Protein AF-A0A6G3XBZ3-F1 (afdb_monomer_lite)

Structure (mmCIF, N/CA/C/O backbone):
data_AF-A0A6G3XBZ3-F1
#
_entry.id   AF-A0A6G3XBZ3-F1
#
loop_
_atom_site.group_PDB
_atom_site.id
_atom_site.type_symbol
_atom_site.label_atom_id
_atom_site.label_alt_id
_atom_site.label_comp_id
_atom_site.label_asym_id
_atom_site.label_entity_id
_atom_site.label_seq_id
_atom_site.pdbx_PDB_ins_code
_atom_site.Cartn_x
_atom_site.Cartn_y
_atom_site.Cartn_z
_atom_site.occupancy
_atom_site.B_iso_or_equiv
_atom_site.auth_seq_id
_atom_site.auth_comp_id
_atom_site.auth_asym_id
_atom_site.auth_atom_id
_atom_site.pdbx_PDB_model_num
ATOM 1 N N . GLU A 1 1 ? 13.434 -27.998 18.675 1.00 56.47 1 GLU A N 1
ATOM 2 C CA . GLU A 1 1 ? 12.447 -26.935 18.906 1.00 56.47 1 GLU A CA 1
ATOM 3 C C . GLU A 1 1 ? 12.046 -26.397 17.547 1.00 56.47 1 GLU A C 1
ATOM 5 O O . GLU A 1 1 ? 12.879 -25.795 16.877 1.00 56.47 1 GLU A O 1
ATOM 10 N N . GLU A 1 2 ? 10.857 -26.762 17.072 1.00 54.94 2 GLU A N 1
ATOM 11 C CA . GLU A 1 2 ? 10.310 -26.231 15.821 1.00 54.94 2 GLU A CA 1
ATOM 12 C C . GLU A 1 2 ? 9.569 -24.941 16.156 1.00 54.94 2 GLU A C 1
ATOM 14 O O . GLU A 1 2 ? 8.723 -24.932 17.048 1.00 54.94 2 GLU A O 1
ATOM 19 N N . ILE A 1 3 ? 9.915 -23.845 15.480 1.00 57.28 3 ILE A N 1
ATOM 20 C CA . ILE A 1 3 ? 9.207 -22.581 15.665 1.00 57.28 3 ILE A CA 1
ATOM 21 C C . ILE A 1 3 ? 7.926 -22.657 14.825 1.00 57.28 3 ILE A C 1
ATOM 23 O O . ILE A 1 3 ? 8.023 -22.821 13.607 1.00 57.28 3 ILE A O 1
ATOM 27 N N . PRO A 1 4 ? 6.737 -22.594 15.447 1.00 57.53 4 PRO A N 1
ATOM 28 C CA . PRO A 1 4 ? 5.480 -22.897 14.767 1.00 57.53 4 PRO A CA 1
ATOM 29 C C . PRO A 1 4 ? 5.020 -21.781 13.823 1.00 57.53 4 PRO A C 1
ATOM 31 O O . PRO A 1 4 ? 4.208 -22.043 12.938 1.00 57.53 4 PRO A O 1
ATOM 34 N N . ASP A 1 5 ? 5.530 -20.560 14.001 1.00 61.09 5 ASP A N 1
ATOM 35 C CA . ASP A 1 5 ? 5.107 -19.382 13.252 1.00 61.09 5 ASP A CA 1
ATOM 36 C C . ASP A 1 5 ? 6.296 -18.641 12.626 1.00 61.09 5 ASP A C 1
ATOM 38 O O . ASP A 1 5 ? 7.369 -18.498 13.222 1.00 61.09 5 ASP A O 1
ATOM 42 N N . ALA A 1 6 ? 6.106 -18.162 11.395 1.00 61.97 6 ALA A N 1
ATOM 43 C CA . ALA A 1 6 ? 7.138 -17.436 10.667 1.00 61.97 6 ALA A CA 1
ATOM 44 C C . ALA A 1 6 ? 7.529 -16.123 11.369 1.00 61.97 6 ALA A C 1
ATOM 46 O O . ALA A 1 6 ? 8.691 -15.729 11.290 1.00 61.97 6 ALA A O 1
ATOM 47 N N . ALA A 1 7 ? 6.607 -15.464 12.079 1.00 62.34 7 ALA A N 1
ATOM 48 C CA . ALA A 1 7 ? 6.894 -14.242 12.826 1.00 62.34 7 ALA A CA 1
ATOM 49 C C . ALA A 1 7 ? 7.799 -14.514 14.039 1.00 62.34 7 ALA A C 1
ATOM 51 O O . ALA A 1 7 ? 8.792 -13.812 14.233 1.00 62.34 7 ALA A O 1
ATOM 52 N N . ASP A 1 8 ? 7.526 -15.582 14.793 1.00 61.97 8 ASP A N 1
ATOM 53 C CA . ASP A 1 8 ? 8.372 -16.009 15.916 1.00 61.97 8 ASP A CA 1
ATOM 54 C C . ASP A 1 8 ? 9.781 -16.407 15.451 1.00 61.97 8 ASP A C 1
ATOM 56 O O . ASP A 1 8 ? 10.775 -16.173 16.143 1.00 61.97 8 ASP A O 1
ATOM 60 N N . ALA A 1 9 ? 9.902 -16.960 14.239 1.00 63.47 9 ALA A N 1
ATOM 61 C CA . ALA A 1 9 ? 11.203 -17.301 13.676 1.00 63.47 9 ALA A CA 1
ATOM 62 C C . ALA A 1 9 ? 12.019 -16.043 13.345 1.00 63.47 9 ALA A C 1
ATOM 64 O O . ALA A 1 9 ? 13.223 -16.006 13.598 1.00 63.47 9 ALA A O 1
ATOM 65 N N . VAL A 1 10 ? 11.380 -14.988 12.832 1.00 64.69 10 VAL A N 1
ATOM 66 C CA . VAL A 1 10 ? 12.055 -13.719 12.513 1.00 64.69 10 VAL A CA 1
ATOM 67 C C . VAL A 1 10 ? 12.629 -13.062 13.771 1.00 64.69 10 VAL A C 1
ATOM 69 O O . VAL A 1 10 ? 13.747 -12.542 13.718 1.00 64.69 10 VAL A O 1
ATOM 72 N N . ALA A 1 11 ? 11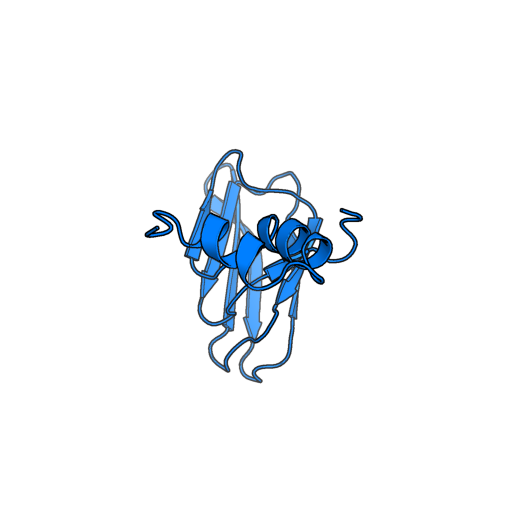.938 -13.157 14.912 1.00 65.69 11 ALA A N 1
ATOM 73 C CA . ALA A 1 11 ? 12.442 -12.655 16.191 1.00 65.69 11 ALA A CA 1
ATOM 74 C C . ALA A 1 11 ? 13.782 -13.306 16.592 1.00 65.69 11 ALA A C 1
ATOM 76 O O . ALA A 1 11 ? 14.714 -12.626 17.023 1.00 65.69 11 ALA A O 1
ATOM 77 N N . GLY A 1 12 ? 13.916 -14.619 16.372 1.00 66.12 12 GLY A N 1
ATOM 78 C CA . GLY A 1 12 ? 15.157 -15.357 16.627 1.00 66.12 12 GLY A CA 1
ATOM 79 C C . GLY A 1 12 ? 16.248 -15.159 15.566 1.00 66.12 12 GLY A C 1
ATOM 80 O O . GLY A 1 12 ? 17.434 -15.256 15.881 1.00 66.12 12 GLY A O 1
ATOM 81 N N . LEU A 1 13 ? 15.872 -14.876 14.314 1.00 73.00 13 LEU A N 1
ATOM 82 C CA . LEU A 1 13 ? 16.802 -14.761 13.181 1.00 73.00 13 LEU A CA 1
ATOM 83 C C . LEU A 1 13 ? 17.396 -13.357 13.015 1.00 73.00 13 LEU A C 1
ATOM 85 O O . LEU A 1 13 ? 18.521 -13.221 12.532 1.00 73.00 13 LEU A O 1
ATOM 89 N N . CYS A 1 14 ? 16.669 -12.311 13.411 1.00 71.31 14 CYS A N 1
ATOM 90 C CA . CYS A 1 14 ? 17.098 -10.918 13.274 1.00 71.31 14 CYS A CA 1
ATOM 91 C C . CYS A 1 14 ? 17.051 -10.153 14.613 1.00 71.31 14 CYS A C 1
ATOM 93 O O . CYS A 1 14 ? 16.407 -9.104 14.705 1.00 71.31 14 CYS A O 1
ATOM 95 N N . PRO A 1 15 ? 17.757 -10.616 15.662 1.00 75.00 15 PRO A N 1
ATOM 96 C CA . PRO A 1 15 ? 17.666 -10.027 17.002 1.00 75.00 15 PRO A CA 1
ATOM 97 C C . PRO A 1 15 ? 18.235 -8.601 17.085 1.00 75.00 15 PRO A C 1
ATOM 99 O O . PRO A 1 15 ? 17.849 -7.830 17.953 1.00 75.00 15 PRO A O 1
ATOM 102 N N . GLN A 1 16 ? 19.135 -8.221 16.173 1.00 79.06 16 GLN A N 1
ATOM 103 C CA . GLN A 1 16 ? 19.707 -6.868 16.103 1.00 79.06 16 GLN A CA 1
ATOM 104 C C . GLN A 1 16 ? 18.827 -5.871 15.331 1.00 79.06 16 GLN A C 1
ATOM 106 O O . GLN A 1 16 ? 19.126 -4.682 15.311 1.00 79.06 16 GLN A O 1
ATOM 111 N N . HIS A 1 17 ? 17.762 -6.348 14.685 1.00 76.19 17 HIS A N 1
ATOM 112 C CA . HIS A 1 17 ? 16.884 -5.545 13.833 1.00 76.19 17 HIS A CA 1
ATOM 113 C C . HIS A 1 17 ? 15.420 -5.619 14.281 1.00 76.19 17 HIS A C 1
ATOM 115 O O . HIS A 1 17 ? 14.532 -5.381 13.470 1.00 76.19 17 HIS A O 1
ATOM 121 N N . GLN A 1 18 ? 15.165 -5.943 15.555 1.00 73.56 18 GLN A N 1
ATOM 122 C CA . GLN A 1 18 ? 13.805 -6.074 16.093 1.00 73.56 18 GLN A CA 1
ATOM 123 C C . GLN A 1 18 ? 12.958 -4.826 15.827 1.00 73.56 18 GLN A C 1
ATOM 125 O O . GLN A 1 18 ? 11.872 -4.953 15.284 1.00 73.56 18 GLN A O 1
ATOM 130 N N . GLU A 1 19 ? 13.502 -3.626 16.052 1.00 71.69 19 GLU A N 1
ATOM 131 C CA . GLU A 1 19 ? 12.785 -2.368 15.784 1.00 71.69 19 GLU A CA 1
ATOM 132 C C . GLU A 1 19 ? 12.339 -2.230 14.315 1.00 71.69 19 GLU A C 1
ATOM 134 O O . GLU A 1 19 ? 11.241 -1.758 14.034 1.00 71.69 19 GLU A O 1
ATOM 139 N N . LEU A 1 20 ? 13.154 -2.697 13.361 1.00 70.19 20 LEU A N 1
ATOM 140 C CA . LEU A 1 20 ? 12.795 -2.693 11.936 1.00 70.19 20 LEU A CA 1
ATOM 141 C C . LEU A 1 20 ? 11.749 -3.763 11.601 1.00 70.19 20 LEU A C 1
ATOM 143 O O . LEU A 1 20 ? 10.933 -3.569 10.702 1.00 70.19 20 LEU A O 1
ATOM 147 N N . VAL A 1 21 ? 11.782 -4.901 12.297 1.00 74.62 21 VAL A N 1
ATOM 148 C CA . VAL A 1 21 ? 10.788 -5.973 12.146 1.00 74.62 21 VAL A CA 1
ATOM 149 C C . VAL A 1 21 ? 9.434 -5.520 12.692 1.00 74.62 21 VAL A C 1
ATOM 151 O O . VAL A 1 21 ? 8.418 -5.734 12.030 1.00 74.62 21 VAL A O 1
ATOM 154 N N . ASP A 1 22 ? 9.418 -4.850 13.844 1.00 74.81 22 ASP A N 1
ATOM 155 C CA . ASP A 1 22 ? 8.216 -4.255 14.424 1.00 74.81 22 ASP A CA 1
ATOM 156 C C . ASP A 1 22 ? 7.631 -3.178 13.504 1.00 74.81 22 ASP A C 1
ATOM 158 O O . ASP A 1 22 ? 6.438 -3.217 13.210 1.00 74.81 22 ASP A O 1
ATOM 162 N N . GLU A 1 23 ? 8.451 -2.276 12.951 1.00 68.94 23 GLU A N 1
ATOM 163 C CA . GLU A 1 23 ? 7.993 -1.283 11.965 1.00 68.94 23 GLU A CA 1
ATOM 164 C C . GLU A 1 23 ? 7.391 -1.960 10.720 1.00 68.94 23 GLU A C 1
ATOM 166 O O . GLU A 1 23 ? 6.294 -1.611 10.266 1.00 68.94 23 GLU A O 1
ATOM 171 N N . ALA A 1 24 ? 8.046 -3.009 10.215 1.00 73.50 24 ALA A N 1
ATOM 172 C CA . ALA A 1 24 ? 7.553 -3.791 9.088 1.00 73.50 24 ALA A CA 1
ATOM 173 C C . ALA A 1 24 ? 6.234 -4.528 9.392 1.00 73.50 24 ALA A C 1
ATOM 175 O O . ALA A 1 24 ? 5.460 -4.782 8.467 1.00 73.50 24 ALA A O 1
ATOM 176 N N . ALA A 1 25 ? 5.901 -4.808 10.658 1.00 78.06 25 ALA A N 1
ATOM 177 C CA . ALA A 1 25 ? 4.592 -5.349 11.044 1.00 78.06 25 ALA A CA 1
ATOM 178 C C . ALA A 1 25 ? 3.437 -4.348 10.805 1.00 78.06 25 ALA A C 1
ATOM 180 O O . ALA A 1 25 ? 2.253 -4.720 10.743 1.00 78.06 25 ALA A O 1
ATOM 181 N N . TYR A 1 26 ? 3.761 -3.063 10.631 1.00 82.75 26 TYR A N 1
ATOM 182 C CA . TYR A 1 26 ? 2.819 -2.023 10.215 1.00 82.75 26 TYR A CA 1
ATOM 183 C C . TYR A 1 26 ? 2.722 -1.842 8.701 1.00 82.75 26 TYR A C 1
ATOM 185 O O . TYR A 1 26 ? 1.847 -1.106 8.236 1.00 82.75 26 TYR A O 1
ATOM 193 N N . ALA A 1 27 ? 3.547 -2.548 7.928 1.00 88.31 27 ALA A N 1
ATOM 194 C CA . ALA A 1 27 ? 3.502 -2.510 6.478 1.00 88.31 27 ALA A CA 1
ATOM 195 C C . ALA A 1 27 ? 2.265 -3.218 5.905 1.00 88.31 27 ALA A C 1
ATOM 197 O O . ALA A 1 27 ? 1.635 -4.072 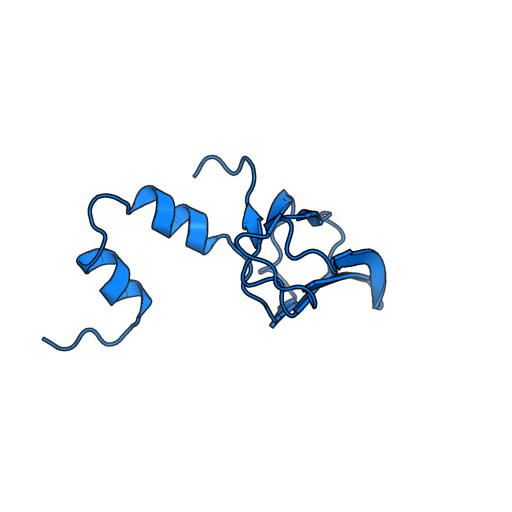6.536 1.00 88.31 27 ALA A O 1
ATOM 198 N N . TYR A 1 28 ? 1.952 -2.898 4.650 1.00 92.50 28 TYR A N 1
ATOM 199 C CA . TYR A 1 28 ? 0.996 -3.669 3.855 1.00 92.50 28 TYR A CA 1
ATOM 200 C C . TYR A 1 28 ? 1.721 -4.483 2.794 1.00 92.50 28 TYR A C 1
ATOM 202 O O . TYR A 1 28 ? 2.259 -3.878 1.865 1.00 92.50 28 TYR A O 1
ATOM 210 N N . PRO A 1 29 ? 1.703 -5.823 2.848 1.00 92.25 29 PRO A N 1
ATOM 211 C CA . PRO A 1 29 ? 2.107 -6.624 1.698 1.00 92.25 29 PRO A CA 1
ATOM 212 C C . PRO A 1 29 ? 1.142 -6.403 0.522 1.00 92.25 29 PRO A C 1
ATOM 214 O O . PRO A 1 29 ? 0.042 -5.866 0.689 1.00 92.25 29 PRO A O 1
ATOM 217 N N . ASP A 1 30 ? 1.520 -6.836 -0.679 1.00 92.62 30 ASP A N 1
ATOM 218 C CA . ASP A 1 30 ? 0.558 -6.943 -1.780 1.00 92.62 30 ASP A CA 1
ATOM 219 C C . ASP A 1 30 ? -0.662 -7.797 -1.382 1.00 92.62 30 ASP A C 1
ATOM 221 O O . ASP A 1 30 ? -0.560 -8.754 -0.615 1.00 92.62 30 ASP A O 1
ATOM 225 N N . GLY A 1 31 ? -1.834 -7.439 -1.904 1.00 93.88 31 GLY A N 1
ATOM 226 C CA . GLY A 1 31 ? -3.107 -8.067 -1.561 1.00 93.88 31 GLY A CA 1
ATOM 227 C C . GLY A 1 31 ? -4.230 -7.057 -1.351 1.00 93.88 31 GLY A C 1
ATOM 228 O O . GLY A 1 31 ? -4.134 -5.893 -1.745 1.00 93.88 31 GLY A O 1
ATOM 229 N N . VAL A 1 32 ? -5.324 -7.523 -0.745 1.00 94.81 32 VAL A N 1
ATOM 230 C CA . VAL A 1 32 ? -6.512 -6.716 -0.437 1.00 94.81 32 VAL A CA 1
ATOM 231 C C . VAL A 1 32 ? -6.636 -6.560 1.077 1.00 94.81 32 VAL A C 1
ATOM 233 O O . VAL A 1 32 ? -6.871 -7.528 1.793 1.00 94.81 32 VAL A O 1
ATOM 236 N N . HIS A 1 33 ? -6.538 -5.321 1.550 1.00 93.94 33 HIS A N 1
ATOM 237 C CA . HIS A 1 33 ? -6.614 -4.935 2.958 1.00 93.94 33 HIS A CA 1
ATOM 238 C C . HIS A 1 33 ? -7.901 -4.165 3.215 1.00 93.94 33 HIS A C 1
ATOM 240 O O . HIS A 1 33 ? -8.214 -3.207 2.505 1.00 93.94 33 HIS A O 1
ATOM 246 N N . THR A 1 34 ? -8.668 -4.570 4.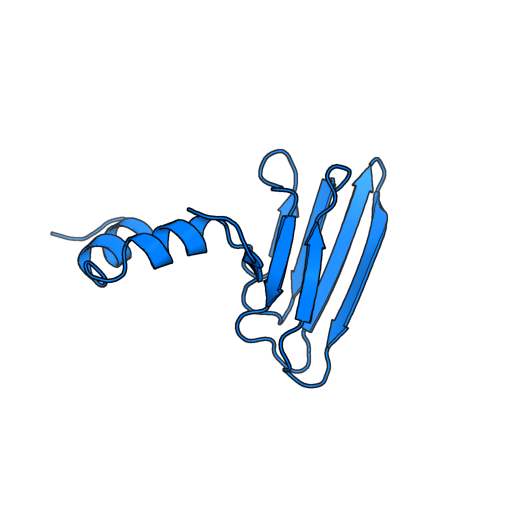225 1.00 92.69 34 THR A N 1
ATOM 247 C CA . THR A 1 34 ? -9.968 -3.963 4.543 1.00 92.69 34 THR A CA 1
ATOM 248 C C . THR A 1 34 ? -10.188 -3.836 6.046 1.00 92.69 34 THR A C 1
ATOM 250 O O . THR A 1 34 ? -9.495 -4.443 6.861 1.00 92.69 34 THR A O 1
ATOM 253 N N . GLY A 1 35 ? -11.198 -3.052 6.423 1.00 81.19 35 GLY A N 1
ATOM 254 C CA . GLY A 1 35 ? -11.697 -3.014 7.796 1.00 81.19 35 GLY A CA 1
ATOM 255 C C . GLY A 1 35 ? -10.810 -2.223 8.758 1.00 81.19 35 GLY A C 1
ATOM 256 O O . GLY A 1 35 ? -10.140 -1.269 8.367 1.00 81.19 35 GLY A O 1
ATOM 257 N N . LYS A 1 36 ? -10.849 -2.594 10.046 1.00 71.00 36 LYS A N 1
ATOM 258 C CA . LYS A 1 36 ? -10.154 -1.870 11.130 1.00 71.00 36 LYS A CA 1
ATOM 259 C C . LYS A 1 36 ? -8.624 -1.982 11.076 1.00 71.00 36 LYS A C 1
ATOM 261 O O . LYS A 1 36 ? -7.959 -1.247 11.792 1.00 71.00 36 LYS A O 1
ATOM 266 N N . GLY A 1 37 ? -8.086 -2.874 10.242 1.00 75.69 37 GLY A N 1
ATOM 267 C CA . GLY A 1 37 ? -6.645 -3.017 10.020 1.00 75.69 37 GLY A CA 1
ATOM 268 C C . GLY A 1 37 ? -6.043 -1.946 9.106 1.00 75.69 37 GLY A C 1
ATOM 269 O O . GLY A 1 37 ? -4.822 -1.868 9.002 1.00 75.69 37 GLY A O 1
ATOM 270 N N . LEU A 1 38 ? -6.873 -1.114 8.458 1.00 88.81 38 LEU A N 1
ATOM 271 C CA . LEU A 1 38 ? -6.398 0.041 7.700 1.00 88.81 38 LEU A CA 1
ATOM 272 C C . LEU A 1 38 ? -5.966 1.161 8.645 1.00 88.81 38 LEU A C 1
ATOM 274 O O . LEU A 1 38 ? -6.773 1.788 9.328 1.00 88.81 38 LEU A O 1
ATOM 278 N N . ARG A 1 39 ? -4.667 1.405 8.625 1.00 91.56 39 ARG A N 1
ATOM 279 C CA . ARG A 1 39 ? -3.899 2.415 9.341 1.00 91.56 39 ARG A CA 1
ATOM 280 C C . ARG A 1 39 ? -3.654 3.601 8.400 1.00 91.56 39 ARG A C 1
ATOM 282 O O . ARG A 1 39 ? -2.896 3.464 7.434 1.00 91.56 39 ARG A O 1
ATOM 289 N N . PRO A 1 40 ? -4.310 4.747 8.629 1.00 92.06 40 PRO A N 1
ATOM 290 C CA . PRO A 1 40 ? -4.052 5.959 7.864 1.00 92.06 40 PRO A CA 1
ATOM 291 C C . PRO A 1 40 ? -2.604 6.419 8.042 1.00 92.06 40 PRO A C 1
ATOM 293 O O . PRO A 1 40 ? -2.056 6.291 9.132 1.00 92.06 40 PRO A O 1
ATOM 296 N N . GLY A 1 41 ? -1.989 6.957 6.992 1.00 93.06 41 GLY A N 1
ATOM 297 C CA . GLY A 1 41 ? -0.582 7.366 7.038 1.00 93.06 41 GLY A CA 1
ATOM 298 C C . GLY A 1 41 ? 0.080 7.429 5.668 1.00 93.06 41 GLY A C 1
ATOM 299 O O . GLY A 1 41 ? -0.551 7.129 4.649 1.00 93.06 41 GLY A O 1
ATOM 300 N N . ALA A 1 42 ? 1.347 7.843 5.648 1.00 93.12 42 ALA A N 1
ATOM 301 C CA . ALA A 1 42 ? 2.192 7.820 4.461 1.00 93.12 42 ALA A CA 1
ATOM 302 C C . ALA A 1 42 ? 2.908 6.472 4.354 1.00 93.12 42 ALA A C 1
ATOM 304 O O . ALA A 1 42 ? 3.353 5.928 5.360 1.00 93.12 42 ALA A O 1
ATOM 305 N N . TYR A 1 43 ? 3.020 5.946 3.137 1.00 93.44 43 TYR A N 1
ATOM 306 C CA . TYR A 1 43 ? 3.685 4.676 2.875 1.00 93.44 43 TYR A CA 1
ATOM 307 C C . TYR A 1 43 ? 4.530 4.748 1.611 1.00 93.44 43 TYR A C 1
ATOM 309 O O . TYR A 1 43 ? 4.157 5.418 0.644 1.00 93.44 43 TYR A O 1
ATOM 317 N N . ARG A 1 44 ? 5.620 3.983 1.583 1.00 93.50 44 ARG A N 1
ATOM 318 C CA . ARG A 1 44 ? 6.506 3.811 0.432 1.00 93.50 44 ARG A CA 1
ATOM 319 C C . ARG A 1 44 ? 6.583 2.349 0.021 1.00 93.50 44 ARG A C 1
ATOM 321 O O . ARG A 1 44 ? 6.795 1.474 0.854 1.00 93.50 44 ARG A O 1
ATOM 328 N N . SER A 1 45 ? 6.480 2.080 -1.275 1.00 92.12 45 SER A N 1
ATOM 329 C CA . SER A 1 45 ? 6.667 0.727 -1.794 1.00 92.12 45 SER A CA 1
ATOM 330 C C . SER A 1 45 ? 8.136 0.290 -1.670 1.00 92.12 45 SER A C 1
ATOM 332 O O . SER A 1 45 ? 9.031 0.994 -2.158 1.00 92.12 45 SER A O 1
ATOM 334 N N . ALA A 1 46 ? 8.380 -0.875 -1.077 1.00 87.06 46 ALA A N 1
ATOM 335 C CA . ALA A 1 46 ? 9.717 -1.376 -0.766 1.00 87.06 46 ALA A CA 1
ATOM 336 C C . ALA A 1 46 ? 10.509 -1.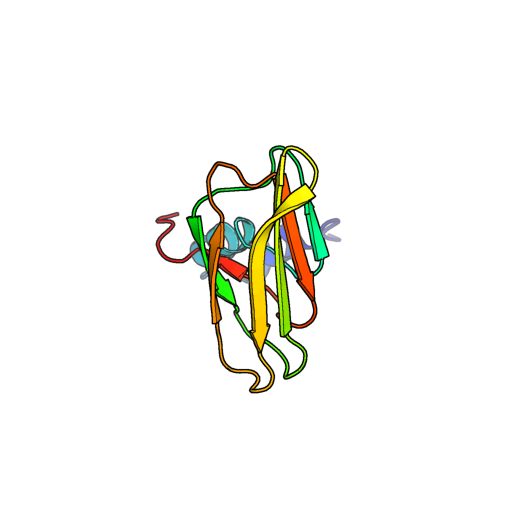800 -2.011 1.00 87.06 46 ALA A C 1
ATOM 338 O O . ALA A 1 46 ? 11.662 -1.409 -2.177 1.00 87.06 46 ALA A O 1
ATOM 339 N N . SER A 1 47 ? 9.909 -2.606 -2.887 1.00 84.25 47 SER A N 1
ATOM 340 C CA . SER A 1 47 ? 10.581 -3.169 -4.067 1.00 84.25 47 SER A CA 1
ATOM 341 C C . SER A 1 47 ? 9.561 -3.480 -5.166 1.00 84.25 47 SER A C 1
ATOM 343 O O . SER A 1 47 ? 9.263 -4.646 -5.426 1.00 84.25 47 SER A O 1
ATOM 345 N N . PRO A 1 48 ? 8.948 -2.447 -5.771 1.00 84.38 48 PRO A N 1
ATOM 346 C CA . PRO A 1 48 ? 7.920 -2.659 -6.772 1.00 84.38 48 PRO A CA 1
ATOM 347 C C . PRO A 1 48 ? 8.501 -3.254 -8.055 1.00 84.38 48 PRO A C 1
ATOM 349 O O . PRO A 1 48 ? 9.598 -2.921 -8.494 1.00 84.38 48 PRO A O 1
ATOM 352 N N . THR A 1 49 ? 7.714 -4.108 -8.693 1.00 87.88 49 THR A N 1
ATOM 353 C CA . THR A 1 49 ? 7.962 -4.577 -10.058 1.00 87.88 49 THR A CA 1
ATOM 354 C C . THR A 1 49 ? 7.489 -3.534 -11.078 1.00 87.88 49 THR A C 1
ATOM 356 O O . THR A 1 49 ? 6.811 -2.564 -10.733 1.00 87.88 49 THR A O 1
ATOM 359 N N . ALA A 1 50 ? 7.767 -3.769 -12.362 1.00 89.31 50 ALA A N 1
ATOM 360 C CA . ALA A 1 50 ? 7.185 -3.009 -13.473 1.00 89.31 50 ALA A CA 1
ATOM 361 C C . ALA A 1 50 ? 5.658 -3.211 -13.642 1.00 89.31 50 ALA A C 1
ATOM 363 O O . ALA A 1 50 ? 5.057 -2.676 -14.566 1.00 89.31 50 ALA A O 1
ATOM 364 N N . ALA A 1 51 ? 5.017 -4.005 -12.782 1.00 89.62 51 ALA A N 1
ATOM 365 C CA . ALA A 1 51 ? 3.571 -4.210 -12.768 1.00 89.62 51 ALA A CA 1
ATOM 366 C C . ALA A 1 51 ? 2.928 -3.719 -11.459 1.00 89.62 51 ALA A C 1
ATOM 368 O O . ALA A 1 51 ? 1.827 -4.148 -11.116 1.00 89.62 51 ALA A O 1
ATOM 369 N N . CYS A 1 52 ? 3.603 -2.837 -10.709 1.00 93.69 52 CYS A N 1
ATOM 370 C CA . CYS A 1 52 ? 3.064 -2.306 -9.462 1.00 93.69 52 CYS A CA 1
ATOM 371 C C . CYS A 1 52 ? 1.812 -1.469 -9.734 1.00 93.69 52 CYS A C 1
ATOM 373 O O . CYS A 1 52 ? 1.842 -0.496 -10.486 1.00 93.69 52 CYS A O 1
ATOM 375 N N . SER A 1 53 ? 0.705 -1.826 -9.095 1.00 95.06 53 SER A N 1
ATOM 376 C CA . SER A 1 53 ? -0.541 -1.070 -9.127 1.00 95.06 53 SER A CA 1
ATOM 377 C C . SER A 1 53 ? -1.193 -1.055 -7.756 1.00 95.06 53 SER A C 1
ATOM 379 O O . SER A 1 53 ? -1.080 -2.008 -6.983 1.00 95.06 53 SER A O 1
ATOM 381 N N . TRP A 1 54 ? -1.871 0.046 -7.448 1.00 96.50 54 TRP A N 1
ATOM 382 C CA . TRP A 1 54 ? -2.588 0.200 -6.195 1.00 96.50 54 TRP A CA 1
ATOM 383 C C . TRP A 1 54 ? -3.902 0.949 -6.374 1.00 96.50 54 TRP A C 1
ATOM 385 O O . TRP A 1 54 ? -4.072 1.788 -7.264 1.00 96.50 54 TRP A O 1
ATOM 395 N N . ARG A 1 55 ? -4.840 0.668 -5.472 1.00 97.25 55 ARG A N 1
ATOM 396 C CA . ARG A 1 55 ? -6.118 1.366 -5.368 1.00 97.25 55 ARG A CA 1
ATOM 397 C C . ARG A 1 55 ? -6.539 1.482 -3.912 1.00 97.25 55 ARG A C 1
ATOM 399 O O . ARG A 1 55 ? -6.500 0.516 -3.157 1.00 97.25 55 ARG A O 1
ATOM 406 N N . ILE A 1 56 ? -6.996 2.666 -3.540 1.00 97.00 56 ILE A N 1
ATOM 407 C CA . ILE A 1 56 ? -7.561 2.993 -2.239 1.00 97.00 56 ILE A CA 1
ATOM 408 C C . ILE A 1 56 ? -9.001 3.436 -2.464 1.00 97.00 56 ILE A C 1
ATOM 410 O O . ILE A 1 56 ? -9.267 4.375 -3.218 1.00 97.00 56 ILE A O 1
ATOM 414 N N . THR A 1 57 ? -9.937 2.782 -1.788 1.00 96.81 57 THR A N 1
ATOM 415 C CA . THR A 1 57 ? -11.357 3.140 -1.841 1.00 96.81 57 THR A CA 1
ATOM 416 C C . THR A 1 57 ? -11.905 3.443 -0.454 1.00 96.81 57 THR A C 1
ATOM 418 O O . THR A 1 57 ? -11.410 2.945 0.558 1.00 96.81 57 THR A O 1
ATOM 421 N N . GLY A 1 58 ? -12.910 4.311 -0.409 1.00 93.56 58 GLY A N 1
ATOM 422 C CA . GLY A 1 58 ? -13.652 4.709 0.777 1.00 93.56 58 GLY A CA 1
ATOM 423 C C . GLY A 1 58 ? -15.010 4.019 0.869 1.00 93.56 58 GLY A C 1
ATOM 424 O O . GLY A 1 58 ? -15.268 2.992 0.241 1.00 93.56 58 GLY A O 1
ATOM 425 N N . ALA A 1 59 ? -15.907 4.595 1.670 1.00 92.06 59 ALA A N 1
ATOM 426 C CA . ALA A 1 59 ? -17.261 4.070 1.836 1.00 92.06 59 ALA A CA 1
ATOM 427 C C . ALA A 1 59 ? -17.998 3.943 0.488 1.00 92.06 59 ALA A C 1
ATOM 429 O O . ALA A 1 59 ? -17.899 4.819 -0.372 1.00 92.06 59 ALA A O 1
ATOM 430 N N . GLY A 1 60 ? -18.723 2.835 0.311 1.00 88.00 60 GLY A N 1
ATOM 431 C CA . GLY A 1 60 ? -19.459 2.545 -0.924 1.00 88.00 60 GLY A CA 1
ATOM 432 C C . GLY A 1 60 ? -18.577 2.259 -2.145 1.00 88.00 60 GLY A C 1
ATOM 433 O O . GLY A 1 60 ? -19.065 2.356 -3.264 1.00 88.00 60 GLY A O 1
ATOM 434 N N . GLY A 1 61 ? -17.286 1.953 -1.957 1.00 88.75 61 GLY A N 1
ATOM 435 C CA . GLY A 1 61 ? -16.362 1.651 -3.057 1.00 88.75 61 GLY A CA 1
ATOM 436 C C . GLY A 1 61 ? -15.883 2.882 -3.830 1.00 88.75 61 GLY A C 1
ATOM 437 O O . GLY A 1 61 ? -15.273 2.741 -4.887 1.00 88.75 61 GLY A O 1
ATOM 438 N N . ARG A 1 62 ? -16.131 4.094 -3.315 1.00 92.75 62 ARG A N 1
ATOM 439 C CA . ARG A 1 62 ? -15.654 5.335 -3.934 1.00 92.75 62 ARG A CA 1
ATOM 440 C C . ARG A 1 62 ? -14.131 5.343 -3.990 1.00 92.75 62 ARG A C 1
ATOM 442 O O . ARG A 1 62 ? -13.492 5.242 -2.948 1.00 92.75 62 ARG A O 1
ATOM 449 N N . GLU A 1 63 ? -13.553 5.519 -5.171 1.00 95.12 63 GLU A N 1
ATOM 450 C CA . GLU A 1 63 ? -12.104 5.670 -5.299 1.00 95.12 63 GLU A CA 1
ATOM 451 C C . GLU A 1 63 ? -11.635 6.959 -4.606 1.00 95.12 63 GLU A C 1
ATOM 453 O O . GLU A 1 63 ? -12.201 8.034 -4.811 1.00 95.12 63 GLU A O 1
ATOM 458 N N . LEU A 1 64 ? -10.627 6.825 -3.744 1.00 94.38 64 LEU A N 1
ATOM 459 C CA . LEU A 1 64 ? -9.974 7.937 -3.051 1.00 94.38 64 LEU A CA 1
ATOM 460 C C . LEU A 1 64 ? -8.608 8.240 -3.668 1.00 94.38 64 LEU A C 1
ATOM 462 O O . LEU A 1 64 ? -8.207 9.397 -3.737 1.00 94.38 64 LEU A O 1
ATOM 466 N N . SER A 1 65 ? -7.889 7.201 -4.096 1.00 94.69 65 SER A N 1
ATOM 467 C CA . SER A 1 65 ? -6.599 7.307 -4.776 1.00 94.69 65 SER A CA 1
ATOM 468 C C . SER A 1 65 ? -6.298 6.002 -5.509 1.00 94.69 65 SER A C 1
ATOM 470 O O . SER A 1 65 ? -6.647 4.926 -5.029 1.00 94.69 65 SER A O 1
ATOM 472 N N . SER A 1 66 ? -5.645 6.072 -6.660 1.00 95.31 66 SER A N 1
ATOM 473 C CA . SER A 1 66 ? -5.180 4.907 -7.410 1.00 95.31 66 SER A CA 1
ATOM 474 C C . SER A 1 66 ? -3.935 5.270 -8.216 1.00 95.31 66 SER A C 1
ATOM 476 O O . SER A 1 66 ? -3.616 6.449 -8.392 1.00 95.31 66 SER A O 1
ATOM 478 N N . GLY A 1 67 ? -3.199 4.264 -8.675 1.00 93.56 67 GLY A N 1
ATOM 479 C CA . GLY A 1 67 ? -2.055 4.478 -9.547 1.00 93.56 67 GLY A CA 1
ATOM 480 C C . GLY A 1 67 ? -1.352 3.190 -9.940 1.00 93.56 67 GLY A C 1
ATOM 481 O O . GLY A 1 67 ? -1.665 2.102 -9.455 1.00 93.56 67 GLY A O 1
ATOM 482 N N . SER A 1 68 ? -0.388 3.335 -10.840 1.00 92.31 68 SER A N 1
ATOM 483 C CA . SER A 1 68 ? 0.497 2.261 -11.269 1.00 92.31 68 SER A CA 1
ATOM 484 C C . SER A 1 68 ? 1.914 2.776 -11.518 1.00 92.31 68 SER A C 1
ATOM 486 O O . SER A 1 68 ? 2.151 3.980 -11.680 1.00 92.31 68 SER A O 1
ATOM 488 N N . SER A 1 69 ? 2.869 1.854 -11.502 1.00 87.25 69 SER A N 1
ATOM 489 C CA . SER A 1 69 ? 4.280 2.083 -11.778 1.00 87.25 69 SER A CA 1
ATOM 490 C C . SER A 1 69 ? 4.807 0.974 -12.679 1.00 87.25 69 SER A C 1
ATOM 492 O O . SER A 1 69 ? 4.781 -0.198 -12.315 1.00 87.25 69 SER A O 1
ATOM 494 N N . ASP A 1 70 ? 5.309 1.377 -13.837 1.00 87.56 70 ASP A N 1
ATOM 495 C CA . ASP A 1 70 ? 5.883 0.525 -14.880 1.00 87.56 70 ASP A CA 1
ATOM 496 C C . ASP A 1 70 ? 7.419 0.483 -14.853 1.00 87.56 70 ASP A C 1
ATOM 498 O O . ASP A 1 70 ? 8.053 -0.272 -15.583 1.00 87.56 70 ASP A O 1
ATOM 502 N N . THR A 1 71 ? 8.036 1.256 -13.961 1.00 82.06 71 THR A N 1
ATOM 503 C CA . THR A 1 71 ? 9.492 1.446 -13.918 1.00 82.06 71 THR A CA 1
ATOM 504 C C . THR A 1 71 ? 10.192 0.631 -12.833 1.00 82.06 71 THR A C 1
ATOM 506 O O . THR A 1 71 ? 11.417 0.652 -12.754 1.00 82.06 71 THR A O 1
ATOM 509 N N . GLY A 1 72 ? 9.440 -0.041 -11.952 1.00 81.19 72 GLY A N 1
ATOM 510 C CA . GLY A 1 72 ? 9.992 -0.681 -10.751 1.00 81.19 72 GLY A CA 1
ATOM 511 C C . GLY A 1 72 ? 10.581 0.307 -9.731 1.00 81.19 72 GLY A C 1
ATOM 512 O O . GLY A 1 72 ? 11.254 -0.089 -8.784 1.00 81.19 72 GLY A O 1
ATOM 513 N N . VAL A 1 73 ? 10.331 1.609 -9.904 1.00 87.19 73 VAL A N 1
ATOM 514 C CA . VAL A 1 73 ? 10.768 2.650 -8.967 1.00 87.19 73 VAL A CA 1
ATOM 515 C C . VAL A 1 73 ? 9.777 2.764 -7.812 1.00 87.19 73 VAL A C 1
ATOM 517 O O . VAL A 1 73 ? 8.560 2.749 -8.026 1.00 87.19 73 VAL A O 1
ATOM 520 N N . SER A 1 74 ? 10.303 2.927 -6.592 1.00 87.75 74 SER A N 1
ATOM 521 C CA . SER A 1 74 ? 9.509 3.126 -5.379 1.00 87.75 74 SER A CA 1
ATOM 522 C C . SER A 1 74 ? 8.513 4.281 -5.513 1.00 87.75 74 SER A C 1
ATOM 524 O O . SER A 1 74 ? 8.858 5.384 -5.938 1.00 87.75 74 SER A O 1
ATOM 526 N N . ARG A 1 75 ? 7.271 4.044 -5.089 1.00 91.81 75 ARG A N 1
ATOM 527 C CA . ARG A 1 75 ? 6.184 5.024 -5.054 1.00 91.81 75 ARG A CA 1
ATOM 528 C C . ARG A 1 75 ? 5.801 5.337 -3.622 1.00 91.81 75 ARG A C 1
ATOM 530 O O . ARG A 1 75 ? 5.976 4.510 -2.732 1.00 91.81 75 ARG A O 1
ATOM 537 N N . LYS A 1 76 ? 5.269 6.539 -3.429 1.00 93.75 76 LYS A N 1
ATOM 538 C CA . LYS A 1 76 ? 4.718 7.004 -2.160 1.00 93.75 76 LYS A CA 1
ATOM 539 C C . LYS A 1 76 ? 3.215 7.164 -2.295 1.00 93.75 76 LYS A C 1
ATOM 541 O O . LYS A 1 76 ? 2.744 7.673 -3.314 1.00 93.75 76 LYS A O 1
ATOM 546 N N . ILE A 1 77 ? 2.483 6.739 -1.278 1.00 94.31 77 ILE A N 1
ATOM 547 C CA . ILE A 1 77 ? 1.032 6.891 -1.184 1.00 94.31 77 ILE A CA 1
ATOM 548 C C . ILE A 1 77 ? 0.657 7.404 0.198 1.00 94.31 77 ILE A C 1
ATOM 550 O O . ILE A 1 77 ? 1.417 7.290 1.158 1.00 94.31 77 ILE A O 1
ATOM 554 N N . THR A 1 78 ? -0.558 7.923 0.302 1.00 95.31 78 THR A N 1
ATOM 555 C CA . THR A 1 78 ? -1.173 8.247 1.583 1.00 95.31 78 THR A CA 1
ATOM 556 C C . THR A 1 78 ? -2.480 7.488 1.683 1.00 95.31 78 THR A C 1
ATOM 558 O O . THR A 1 78 ? -3.342 7.628 0.816 1.00 95.31 78 THR A O 1
ATOM 561 N N . ILE A 1 79 ? -2.638 6.691 2.737 1.00 94.06 79 ILE A N 1
ATOM 562 C CA . ILE A 1 79 ? -3.916 6.070 3.078 1.00 94.06 79 ILE A CA 1
ATOM 563 C C . ILE A 1 79 ? -4.696 7.091 3.921 1.00 94.06 79 ILE A C 1
ATOM 565 O O . ILE A 1 79 ? -4.288 7.377 5.048 1.00 94.06 79 ILE A O 1
ATOM 569 N N . PRO A 1 80 ? -5.787 7.687 3.404 1.00 93.12 80 PRO A N 1
ATOM 570 C CA . PRO A 1 80 ? -6.595 8.636 4.160 1.00 93.12 80 PRO A CA 1
ATOM 571 C C . PRO A 1 80 ? -7.414 7.930 5.247 1.00 93.12 80 PRO A C 1
ATOM 573 O O . PRO A 1 80 ? -7.755 6.755 5.132 1.00 93.12 80 PRO A O 1
ATOM 576 N N . THR A 1 81 ? -7.833 8.677 6.269 1.00 92.19 81 THR A N 1
ATOM 577 C CA . THR A 1 81 ? -8.700 8.182 7.360 1.00 92.19 81 THR A CA 1
ATOM 578 C C . THR A 1 81 ? -10.059 7.665 6.884 1.00 92.19 81 THR A C 1
ATOM 580 O O . THR A 1 81 ? -10.694 6.852 7.552 1.00 92.19 81 THR A O 1
ATOM 583 N N . SER A 1 82 ? -10.511 8.115 5.714 1.00 92.44 82 SER A N 1
ATOM 584 C CA . SER A 1 82 ? -11.744 7.668 5.069 1.00 92.44 82 SER A CA 1
ATOM 585 C C . SER A 1 82 ? -11.596 6.361 4.280 1.00 92.44 82 SER A C 1
ATOM 587 O O . SER A 1 82 ? -12.603 5.857 3.769 1.00 92.44 82 SER A O 1
ATOM 589 N N . ALA A 1 83 ? -10.382 5.805 4.173 1.00 94.69 83 ALA A N 1
ATOM 590 C CA . ALA A 1 83 ? -10.126 4.559 3.464 1.00 94.69 83 ALA A CA 1
ATOM 591 C C . ALA A 1 83 ? -10.842 3.373 4.125 1.00 94.69 83 ALA A C 1
ATOM 593 O O . ALA A 1 83 ? -10.909 3.234 5.346 1.00 94.69 83 ALA A O 1
ATOM 594 N N . ARG A 1 84 ? -11.395 2.505 3.281 1.00 94.81 84 ARG A N 1
ATOM 595 C CA . ARG A 1 84 ? -12.103 1.270 3.645 1.00 94.81 84 ARG A CA 1
ATOM 596 C C . ARG A 1 84 ? -11.494 0.040 2.993 1.00 94.81 84 ARG A C 1
ATOM 598 O O . ARG A 1 84 ? -11.606 -1.053 3.551 1.00 94.81 84 ARG A O 1
ATOM 605 N N . THR A 1 85 ? -10.831 0.223 1.856 1.00 95.69 85 THR A N 1
ATOM 606 C CA . THR A 1 85 ? -10.084 -0.832 1.178 1.00 95.69 85 THR A CA 1
ATOM 607 C C . THR A 1 85 ? -8.804 -0.263 0.593 1.00 95.69 85 THR A C 1
ATOM 609 O O . THR A 1 85 ? -8.829 0.790 -0.044 1.00 95.69 85 THR A O 1
ATOM 612 N N . PHE A 1 86 ? -7.709 -0.988 0.775 1.00 96.50 86 PHE A N 1
ATOM 613 C CA . PHE A 1 86 ? -6.458 -0.787 0.067 1.00 96.50 86 PHE A CA 1
ATOM 614 C C . PHE A 1 86 ? -6.118 -2.066 -0.688 1.00 96.50 86 PHE A C 1
ATOM 616 O O . PHE A 1 86 ? -6.105 -3.149 -0.113 1.00 96.50 86 PHE A O 1
ATOM 623 N N . THR A 1 87 ? -5.873 -1.953 -1.982 1.00 96.31 87 THR A N 1
ATOM 624 C CA . THR A 1 87 ? -5.470 -3.067 -2.831 1.00 96.31 87 THR A CA 1
ATOM 625 C C . THR A 1 87 ? -4.139 -2.732 -3.464 1.00 96.31 87 THR A C 1
ATOM 627 O O . THR A 1 87 ? -3.976 -1.632 -3.991 1.00 96.31 87 THR A O 1
ATOM 630 N N . SER A 1 88 ? -3.213 -3.680 -3.422 1.00 95.69 88 SER A N 1
ATOM 631 C CA . SER A 1 88 ? -1.896 -3.564 -4.031 1.00 95.69 88 SER A CA 1
ATOM 632 C C . SER A 1 88 ? -1.541 -4.843 -4.771 1.00 95.69 88 SER A C 1
ATOM 634 O O . SER A 1 88 ? -1.892 -5.942 -4.340 1.00 95.69 88 SER A O 1
ATOM 636 N N . THR A 1 89 ? -0.869 -4.716 -5.907 1.00 94.69 89 THR A N 1
ATOM 637 C CA . THR A 1 89 ? -0.392 -5.852 -6.695 1.00 94.69 89 THR A CA 1
ATOM 638 C C . THR A 1 89 ? 0.922 -5.494 -7.362 1.00 94.69 89 THR A C 1
ATOM 640 O O . THR A 1 89 ? 1.010 -4.466 -8.026 1.00 94.69 89 THR A O 1
ATOM 643 N N . GLY A 1 90 ? 1.931 -6.351 -7.208 1.00 92.38 90 GLY A N 1
ATOM 644 C CA . GLY A 1 90 ? 3.242 -6.180 -7.829 1.00 92.38 90 GLY A CA 1
ATOM 645 C C . GLY A 1 90 ? 4.095 -5.080 -7.196 1.00 92.38 90 GLY A C 1
ATOM 646 O O . GLY A 1 90 ? 5.103 -4.703 -7.792 1.00 92.38 90 GLY A O 1
ATOM 647 N N . CYS A 1 91 ? 3.712 -4.551 -6.030 1.00 91.50 91 CYS A N 1
ATOM 648 C CA . CYS A 1 91 ? 4.443 -3.522 -5.290 1.00 91.50 91 CYS A CA 1
ATOM 649 C C . CYS A 1 91 ? 5.277 -4.096 -4.126 1.00 91.50 91 CYS A C 1
ATOM 651 O O . CYS A 1 91 ? 6.006 -3.345 -3.472 1.00 91.50 91 CYS A O 1
ATOM 653 N N . TYR A 1 92 ? 5.202 -5.415 -3.909 1.00 89.31 92 TYR A N 1
ATOM 654 C CA . TYR A 1 92 ? 5.814 -6.205 -2.840 1.00 89.31 92 TYR A CA 1
ATOM 655 C C . TYR A 1 92 ? 5.255 -5.883 -1.451 1.00 89.31 92 TYR A C 1
ATOM 65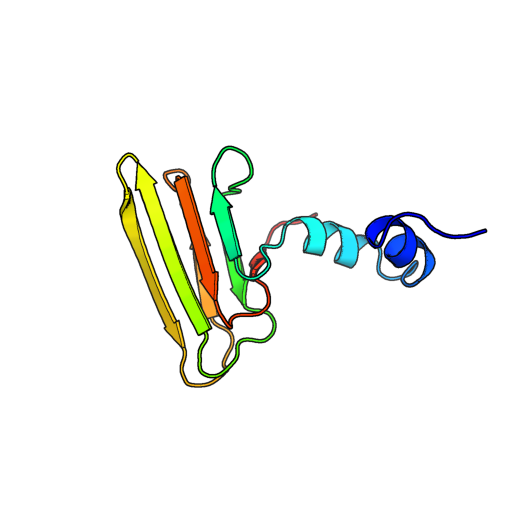7 O O . TYR A 1 92 ? 4.524 -6.685 -0.870 1.00 89.31 92 TYR A O 1
ATOM 665 N N . ALA A 1 93 ? 5.566 -4.697 -0.936 1.00 91.00 93 ALA A N 1
ATOM 666 C CA . ALA A 1 93 ? 5.069 -4.208 0.340 1.00 91.00 93 ALA A CA 1
ATOM 667 C C . ALA A 1 93 ? 5.105 -2.679 0.394 1.00 91.00 93 ALA A C 1
ATOM 669 O O . ALA A 1 93 ? 5.923 -2.046 -0.274 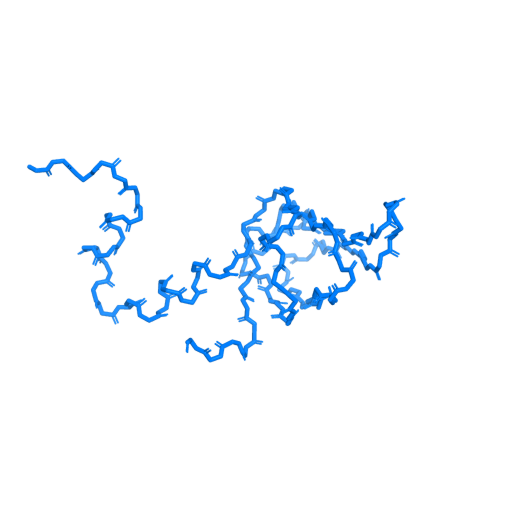1.00 91.00 93 ALA A O 1
ATOM 670 N N . TRP A 1 94 ? 4.255 -2.097 1.232 1.00 93.25 94 TRP A N 1
ATOM 671 C CA . TRP A 1 94 ? 4.164 -0.673 1.525 1.00 93.25 94 TRP A CA 1
ATOM 672 C C . TRP A 1 94 ? 4.593 -0.429 2.963 1.00 93.25 94 TRP A C 1
ATOM 674 O O . TRP A 1 94 ? 3.841 -0.729 3.886 1.00 93.25 94 TRP A O 1
ATOM 684 N N . LEU A 1 95 ? 5.800 0.101 3.130 1.00 91.00 95 LEU A N 1
ATOM 685 C CA . LEU A 1 95 ? 6.399 0.412 4.424 1.00 91.00 95 LEU A CA 1
ATOM 686 C C . LEU A 1 95 ? 5.913 1.785 4.891 1.00 91.00 95 LEU A C 1
ATOM 688 O O . LEU A 1 95 ? 5.879 2.702 4.061 1.00 91.00 95 LEU A O 1
ATOM 692 N N . PRO A 1 96 ? 5.513 1.951 6.159 1.00 89.88 96 PRO A N 1
ATOM 693 C CA . PRO A 1 96 ? 5.126 3.255 6.676 1.00 89.88 96 PRO A CA 1
ATOM 694 C C . PRO A 1 96 ? 6.301 4.239 6.578 1.00 89.88 96 PRO A C 1
ATOM 696 O O . PRO A 1 96 ? 7.444 3.916 6.876 1.00 89.88 96 PRO A O 1
ATOM 699 N N . GLU A 1 97 ? 6.035 5.465 6.138 1.00 81.19 97 GLU A N 1
ATOM 700 C CA . GLU A 1 97 ? 7.018 6.546 6.180 1.00 81.19 97 GLU A CA 1
ATOM 701 C C . GLU A 1 97 ? 6.687 7.466 7.352 1.00 81.19 97 GLU A C 1
ATOM 703 O O . GLU A 1 97 ? 5.648 8.128 7.354 1.00 81.19 97 GLU A O 1
ATOM 708 N N . GLY A 1 98 ? 7.578 7.518 8.343 1.00 63.25 98 GLY A N 1
ATOM 709 C CA . GLY A 1 98 ? 7.421 8.397 9.503 1.00 63.25 98 GLY A CA 1
ATOM 710 C C . GLY A 1 98 ? 6.429 7.898 10.556 1.00 63.25 98 GLY A C 1
ATOM 711 O O . GLY A 1 98 ? 5.968 8.700 11.364 1.00 63.25 98 GLY A O 1
ATOM 712 N N . ALA A 1 99 ? 6.106 6.600 10.568 1.00 50.00 99 ALA A N 1
ATOM 713 C CA . ALA A 1 99 ? 5.693 5.969 11.814 1.00 50.00 99 ALA A CA 1
ATOM 714 C C . ALA A 1 99 ? 6.965 5.816 12.650 1.00 50.00 99 ALA A C 1
ATOM 716 O O . ALA A 1 99 ? 7.773 4.929 12.398 1.00 50.00 99 ALA A O 1
ATOM 717 N N . GLU A 1 100 ? 7.194 6.747 13.572 1.00 38.91 100 GLU A N 1
ATOM 718 C CA . GLU A 1 100 ? 8.068 6.434 14.699 1.00 38.91 100 GLU A CA 1
ATOM 719 C C . GLU A 1 100 ? 7.426 5.228 15.398 1.00 38.91 100 GLU A C 1
ATOM 721 O O . GLU A 1 100 ? 6.208 5.240 15.610 1.00 38.91 100 GLU A O 1
ATOM 726 N N . GLY A 1 101 ? 8.209 4.161 15.579 1.00 39.84 101 GLY A N 1
ATOM 727 C CA . GLY A 1 101 ? 7.750 2.873 16.109 1.00 39.84 101 GLY A CA 1
ATOM 728 C C . GLY A 1 101 ? 7.004 2.969 17.434 1.00 39.84 101 GLY A C 1
ATOM 729 O O . GLY A 1 101 ? 7.225 3.942 18.192 1.00 39.84 101 GLY A O 1
#

Sequence (101 aa):
EEIPDAADAVAGLCPQHQELVDEAAYAYPDGVHTGKGLRPGAYRSASPTAACSWRITGAGGRELSSGSSDTGVSRKITIPTSARTFTSTGCYAWLPEGAEG

Secondary structure (DSSP, 8-state):
----SHHHHHHHH-GGGHHHHHHHTTSEEEEEEEGGG---EEEEESS--TTEEEEEE-GGG-EEEEEEESS----EEEE-TT--EEEEEEEEEEEESS---

Radius of gyration: 14.83 Å; chains: 1; bounding box: 39×36×34 Å

Organism: NCBI:txid2706086

pLDDT: mean 83.58, std 13.64, range [38.91, 97.25]

Foldseek 3Di:
DDDPDPLVVCCVVCVVCVQVSVQCVLKFFAAKDFDPNDDWAKWKQDFAELFKWKWWAFPPRHTPDIDGHRPRDMDMDTHDPRTGMIHIDRSGMIGGDPPPD